Protein AF-A0A7V9S5D7-F1 (afdb_mono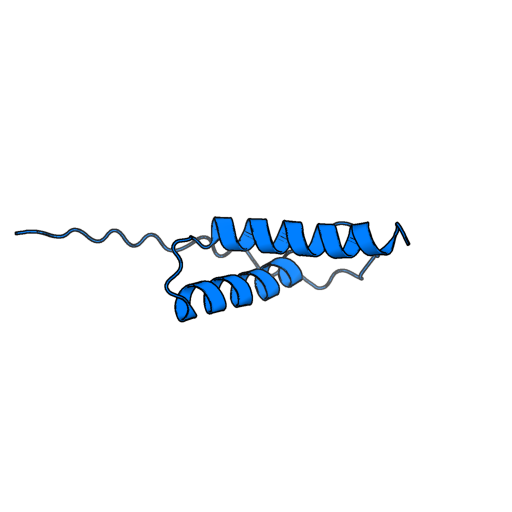mer_lite)

Radius of gyration: 16.23 Å; chains: 1; bounding box: 59×25×29 Å

Structure (mmCIF, N/CA/C/O backbone):
data_AF-A0A7V9S5D7-F1
#
_entry.id   AF-A0A7V9S5D7-F1
#
loop_
_atom_site.group_PDB
_atom_site.id
_atom_site.type_symbol
_atom_site.label_atom_id
_atom_site.label_alt_id
_atom_site.label_comp_id
_atom_site.label_asym_id
_atom_site.label_entity_id
_atom_site.label_seq_id
_atom_site.pdbx_PDB_ins_code
_atom_site.Cartn_x
_atom_site.Cartn_y
_atom_site.Cartn_z
_atom_site.occupancy
_atom_site.B_iso_or_equiv
_atom_site.auth_seq_id
_atom_site.auth_comp_id
_atom_site.auth_asym_id
_atom_site.auth_atom_id
_atom_site.pdbx_PDB_model_num
ATOM 1 N N . MET A 1 1 ? -33.530 8.718 10.798 1.00 48.84 1 MET A N 1
ATOM 2 C CA . MET A 1 1 ? -33.035 7.323 10.731 1.00 48.84 1 MET A CA 1
ATOM 3 C C . MET A 1 1 ? -32.939 6.899 9.272 1.00 48.84 1 MET A C 1
ATOM 5 O O . MET A 1 1 ? -33.976 6.905 8.626 1.00 48.84 1 MET A O 1
ATOM 9 N N . LYS A 1 2 ? -31.734 6.573 8.774 1.00 45.69 2 LYS A N 1
ATOM 10 C CA . LYS A 1 2 ? -31.408 5.542 7.755 1.00 45.69 2 LYS A CA 1
ATOM 11 C C . LYS A 1 2 ? -30.000 5.818 7.205 1.00 45.69 2 LYS A C 1
ATOM 13 O O . LYS A 1 2 ? -29.767 6.821 6.547 1.00 45.69 2 LYS A O 1
ATOM 18 N N . ARG A 1 3 ? -29.059 4.937 7.555 1.00 38.00 3 ARG A N 1
ATOM 19 C CA . ARG A 1 3 ? -27.715 4.838 6.968 1.00 38.00 3 ARG A CA 1
ATOM 20 C C . ARG A 1 3 ? -27.827 4.052 5.659 1.00 38.00 3 ARG A C 1
ATOM 22 O O . ARG A 1 3 ? -28.577 3.080 5.626 1.00 38.00 3 ARG A O 1
ATOM 29 N N . ALA A 1 4 ? -27.050 4.412 4.644 1.00 40.28 4 ALA A N 1
ATOM 30 C CA . ALA A 1 4 ? -26.753 3.530 3.521 1.00 40.28 4 ALA A CA 1
ATOM 31 C C . ALA A 1 4 ? -25.232 3.451 3.369 1.00 40.28 4 ALA A C 1
ATOM 33 O O . ALA A 1 4 ? -24.574 4.438 3.052 1.00 40.28 4 ALA A O 1
ATOM 34 N N . ALA A 1 5 ? -24.693 2.275 3.686 1.00 41.09 5 ALA A N 1
ATOM 35 C CA . ALA A 1 5 ? -23.327 1.882 3.397 1.00 41.09 5 ALA A CA 1
ATOM 36 C C . ALA A 1 5 ? -23.263 1.421 1.936 1.00 41.09 5 ALA A C 1
ATOM 38 O O . ALA A 1 5 ? -24.050 0.568 1.530 1.00 41.09 5 ALA A O 1
ATOM 39 N N . GLY A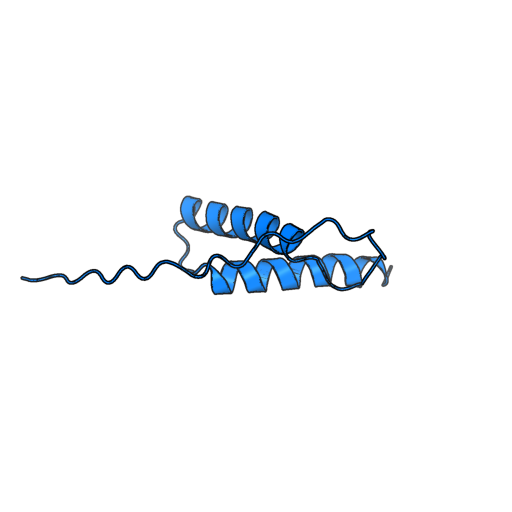 1 6 ? -22.342 1.986 1.161 1.00 31.48 6 GLY A N 1
ATOM 40 C CA . GLY A 1 6 ? -21.996 1.515 -0.175 1.00 31.48 6 GLY A CA 1
ATOM 41 C C . GLY A 1 6 ? -20.567 0.999 -0.157 1.00 31.48 6 GLY A C 1
ATOM 42 O O . GLY A 1 6 ? -19.632 1.773 -0.325 1.00 31.48 6 GLY A O 1
ATOM 43 N N . ALA A 1 7 ? -20.406 -0.296 0.102 1.00 42.44 7 ALA A N 1
ATOM 44 C CA . ALA A 1 7 ? -19.161 -1.009 -0.137 1.00 42.44 7 ALA A CA 1
ATOM 45 C C . ALA A 1 7 ? -18.990 -1.194 -1.651 1.00 42.44 7 ALA A C 1
ATOM 47 O O . ALA A 1 7 ? -19.889 -1.716 -2.307 1.00 42.44 7 ALA A O 1
ATOM 48 N N . SER A 1 8 ? -17.845 -0.791 -2.200 1.00 38.59 8 SER A N 1
ATOM 49 C CA . SER A 1 8 ? -17.464 -1.107 -3.578 1.00 38.59 8 SER A CA 1
ATOM 50 C C . SER A 1 8 ? -16.092 -1.763 -3.572 1.00 38.59 8 SER A C 1
ATOM 52 O O . SER A 1 8 ? -15.065 -1.093 -3.583 1.00 38.59 8 SER A O 1
ATOM 54 N N . ALA A 1 9 ? -16.100 -3.092 -3.526 1.00 44.91 9 ALA A N 1
ATOM 55 C CA . ALA A 1 9 ? -14.936 -3.926 -3.782 1.00 44.91 9 ALA A CA 1
ATOM 56 C C . ALA A 1 9 ? -14.903 -4.357 -5.260 1.00 44.91 9 ALA A C 1
ATOM 58 O O . ALA A 1 9 ? -15.941 -4.382 -5.925 1.00 44.91 9 ALA A O 1
ATOM 59 N N . HIS A 1 10 ? -13.717 -4.816 -5.675 1.00 36.25 10 HIS A N 1
ATOM 60 C CA . HIS A 1 10 ? -13.368 -5.623 -6.859 1.00 36.25 10 HIS A CA 1
ATOM 61 C C . HIS A 1 10 ? -12.693 -4.889 -8.028 1.00 36.25 10 HIS A C 1
ATOM 63 O O . HIS A 1 10 ? -13.308 -4.517 -9.022 1.00 36.25 10 HIS A O 1
ATOM 69 N N . GLY A 1 11 ? -11.361 -4.841 -7.949 1.00 32.59 11 GLY A N 1
ATOM 70 C CA . GLY A 1 11 ? -10.458 -4.619 -9.079 1.00 32.59 11 GLY A CA 1
ATOM 71 C C . GLY A 1 11 ? -9.207 -5.499 -8.988 1.00 32.59 11 GLY A C 1
ATOM 72 O O . GLY A 1 11 ? -8.097 -5.014 -9.175 1.00 32.59 11 GLY A O 1
ATOM 73 N N . GLY A 1 12 ? -9.362 -6.783 -8.645 1.00 41.56 12 GLY A N 1
ATOM 74 C CA . GLY A 1 12 ? -8.253 -7.739 -8.586 1.00 41.56 12 GLY A CA 1
ATOM 75 C C . GLY A 1 12 ? -7.697 -8.026 -9.981 1.00 41.56 12 GLY A C 1
ATOM 76 O O . GLY A 1 12 ? -8.254 -8.837 -10.718 1.00 41.56 12 GLY A O 1
ATOM 77 N N . LYS A 1 13 ? -6.597 -7.364 -10.357 1.00 45.34 13 LYS A N 1
ATOM 78 C CA . LYS A 1 13 ? -5.907 -7.602 -11.630 1.00 45.34 13 LYS A CA 1
ATOM 79 C C . LYS A 1 13 ? -4.720 -8.553 -11.445 1.00 45.34 13 LYS A C 1
ATOM 81 O O . LYS A 1 13 ? -3.680 -8.190 -10.908 1.00 45.34 13 LYS A O 1
ATOM 86 N N . THR A 1 14 ? -4.964 -9.789 -11.880 1.00 41.53 14 THR A N 1
ATOM 87 C CA . THR A 1 14 ? -4.054 -10.794 -12.461 1.00 41.53 14 THR A CA 1
ATOM 88 C C . THR A 1 14 ? -2.591 -10.806 -12.002 1.00 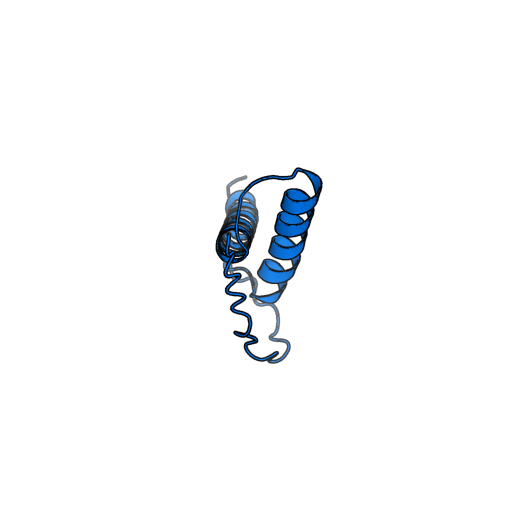41.53 14 THR A C 1
ATOM 90 O O . THR A 1 14 ? -1.776 -9.984 -12.414 1.00 41.53 14 THR A O 1
ATOM 93 N N . ILE A 1 15 ? -2.239 -11.862 -11.268 1.00 63.97 15 ILE A N 1
ATOM 94 C CA . ILE A 1 15 ? -0.865 -12.321 -11.052 1.00 63.97 15 ILE A CA 1
ATOM 95 C C . ILE A 1 15 ? -0.278 -12.744 -12.406 1.00 63.97 15 ILE A C 1
ATOM 97 O O . ILE A 1 15 ? -0.760 -13.693 -13.026 1.00 63.97 15 ILE A O 1
ATOM 101 N N . SER A 1 16 ? 0.781 -12.075 -12.866 1.00 54.28 16 SER A N 1
ATOM 102 C CA . SER A 1 16 ? 1.568 -12.549 -14.004 1.00 54.28 16 SER A CA 1
ATOM 103 C C . SER A 1 16 ? 3.069 -12.474 -13.734 1.00 54.28 16 SER A C 1
ATOM 105 O O . SER A 1 16 ? 3.680 -11.421 -13.867 1.00 54.28 16 SER A O 1
ATOM 107 N N . ARG A 1 17 ? 3.606 -13.661 -13.424 1.00 57.88 17 ARG A N 1
ATOM 108 C CA . ARG A 1 17 ? 4.903 -14.236 -13.821 1.00 57.88 17 ARG A CA 1
ATOM 109 C C . ARG A 1 17 ? 6.170 -13.403 -13.590 1.00 57.88 17 ARG A C 1
ATOM 111 O O . ARG A 1 17 ? 6.415 -12.399 -14.248 1.00 57.88 17 ARG A O 1
ATOM 118 N N . SER A 1 18 ? 7.032 -13.971 -12.740 1.00 62.16 18 SER A N 1
ATOM 119 C CA . SER A 1 18 ? 8.424 -13.601 -12.483 1.00 62.16 18 SER A CA 1
ATOM 120 C C . 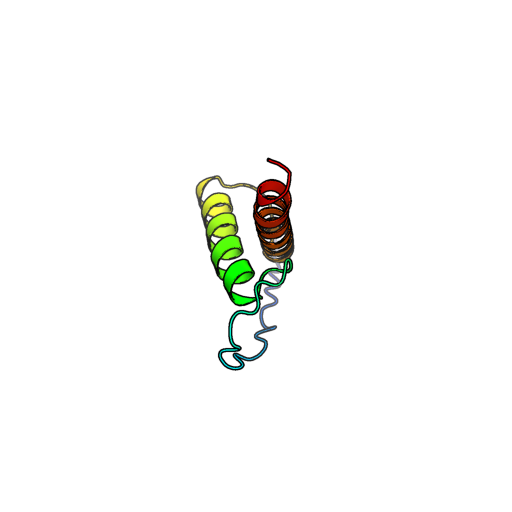SER A 1 18 ? 9.163 -13.150 -13.742 1.00 62.16 18 SER A C 1
ATOM 122 O O . SER A 1 18 ? 9.496 -13.953 -14.616 1.00 62.16 18 SER A O 1
ATOM 124 N N . ALA A 1 19 ? 9.467 -11.856 -13.797 1.00 54.53 19 ALA A N 1
ATOM 125 C CA . ALA A 1 19 ? 10.366 -11.275 -14.774 1.00 54.53 19 ALA A CA 1
ATOM 126 C C . ALA A 1 19 ? 11.694 -10.950 -14.087 1.00 54.53 19 ALA A C 1
ATOM 128 O O . ALA A 1 19 ? 11.755 -10.245 -13.082 1.00 54.53 19 ALA A O 1
ATOM 129 N N . LYS A 1 20 ? 12.759 -11.511 -14.654 1.00 47.88 20 LYS A N 1
ATOM 130 C CA . LYS A 1 20 ? 14.168 -11.275 -14.343 1.00 47.88 20 LYS A CA 1
ATOM 131 C C . LYS A 1 20 ? 14.417 -9.802 -13.996 1.00 47.88 20 LYS A C 1
ATOM 133 O O . LYS A 1 20 ? 14.201 -8.938 -14.845 1.00 47.88 20 LYS A O 1
ATOM 138 N N . VAL A 1 21 ? 14.875 -9.541 -12.768 1.00 51.94 21 VAL A N 1
ATOM 139 C CA . VAL A 1 21 ? 15.128 -8.195 -12.231 1.00 51.94 21 VAL A CA 1
ATOM 140 C C . VAL A 1 21 ? 16.273 -7.543 -13.008 1.00 51.94 21 VAL A C 1
ATOM 142 O O . VAL A 1 21 ? 17.442 -7.595 -12.630 1.00 51.94 21 VAL A O 1
ATOM 145 N N . LYS A 1 22 ? 15.939 -6.920 -14.138 1.00 51.19 22 LYS A N 1
ATOM 146 C CA . LYS A 1 22 ? 16.700 -5.775 -14.627 1.00 51.19 22 LYS A CA 1
ATOM 147 C C . LYS A 1 22 ? 16.545 -4.711 -13.543 1.00 51.19 22 LYS A C 1
ATOM 149 O O . LYS A 1 22 ? 15.423 -4.468 -13.109 1.00 51.19 22 LYS A O 1
ATOM 154 N N . LYS A 1 23 ? 17.645 -4.114 -13.076 1.00 57.69 23 LYS A N 1
ATOM 155 C CA . LYS A 1 23 ? 17.619 -2.974 -12.145 1.00 57.69 23 LYS A CA 1
ATOM 156 C C . LYS A 1 23 ? 16.975 -1.779 -12.855 1.00 57.69 23 LYS A C 1
ATOM 158 O O . LYS A 1 23 ? 17.667 -0.906 -13.362 1.00 57.69 23 LYS A O 1
ATOM 163 N N . THR A 1 24 ? 15.656 -1.785 -12.985 1.00 61.81 24 THR A N 1
ATOM 164 C CA . THR A 1 24 ? 14.891 -0.645 -13.466 1.00 61.81 24 THR A CA 1
ATOM 165 C C . THR A 1 24 ? 14.674 0.289 -12.289 1.00 61.81 24 THR A C 1
ATOM 167 O O . THR A 1 24 ? 14.295 -0.140 -11.200 1.00 61.81 24 THR A O 1
ATOM 170 N N . THR A 1 25 ? 14.904 1.581 -12.501 1.00 76.44 25 THR A N 1
ATOM 171 C CA . THR A 1 25 ? 14.650 2.627 -11.500 1.00 76.44 25 THR A CA 1
ATOM 172 C C . THR A 1 25 ? 13.197 2.598 -11.009 1.00 76.44 25 THR A C 1
ATOM 174 O O . THR A 1 25 ? 12.920 2.932 -9.862 1.00 76.44 25 THR A O 1
ATOM 177 N N . SER A 1 26 ? 12.270 2.111 -11.840 1.00 87.44 26 SER A N 1
ATOM 178 C CA . SER A 1 26 ? 10.858 1.938 -11.500 1.00 87.44 26 SER A CA 1
ATOM 179 C C . SER A 1 26 ? 10.606 0.691 -10.631 1.00 87.44 26 SER A C 1
ATOM 181 O O . SER A 1 26 ? 11.059 -0.396 -11.011 1.00 87.44 26 SER A O 1
ATOM 183 N N . PRO A 1 27 ? 9.892 0.821 -9.493 1.00 93.12 27 PRO A N 1
ATOM 184 C CA . PRO A 1 27 ? 9.474 -0.307 -8.660 1.00 93.12 27 PRO A CA 1
ATOM 185 C C . PRO A 1 27 ? 8.480 -1.217 -9.375 1.00 93.12 27 PRO A C 1
ATOM 187 O O . PRO A 1 27 ? 7.723 -0.775 -10.238 1.00 93.12 27 PRO A O 1
ATOM 190 N N . THR A 1 28 ? 8.511 -2.497 -9.016 1.00 94.62 28 THR A N 1
ATOM 191 C CA . THR A 1 28 ? 7.542 -3.490 -9.482 1.00 94.62 28 THR A CA 1
ATOM 192 C C . THR A 1 28 ? 6.235 -3.369 -8.701 1.00 94.62 28 THR A C 1
ATOM 194 O O . THR A 1 28 ? 6.229 -2.945 -7.546 1.00 94.62 28 THR A O 1
ATOM 197 N N . ASP A 1 29 ? 5.122 -3.792 -9.300 1.00 95.00 29 ASP A N 1
ATOM 198 C CA . ASP A 1 29 ? 3.806 -3.753 -8.646 1.00 95.00 29 ASP A CA 1
ATOM 199 C C . ASP A 1 29 ? 3.763 -4.566 -7.345 1.00 95.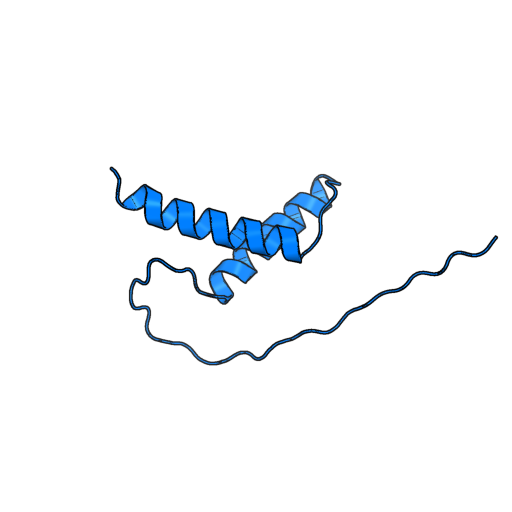00 29 ASP A C 1
ATOM 201 O O . ASP A 1 29 ? 3.036 -4.220 -6.418 1.00 95.00 29 ASP A O 1
ATOM 205 N N . GLU A 1 30 ? 4.537 -5.648 -7.252 1.00 96.56 30 GLU A N 1
ATOM 206 C CA . GLU A 1 30 ? 4.604 -6.468 -6.042 1.00 96.56 30 GLU A CA 1
ATOM 207 C C . GLU A 1 30 ? 5.316 -5.751 -4.891 1.00 96.56 30 GLU A C 1
ATOM 209 O O . GLU A 1 30 ? 4.813 -5.765 -3.770 1.00 96.56 30 GLU A O 1
ATOM 214 N N . GLU A 1 31 ? 6.409 -5.040 -5.171 1.00 95.94 31 GLU A N 1
ATOM 215 C CA . GLU A 1 31 ? 7.084 -4.199 -4.175 1.00 95.94 31 GLU A CA 1
ATOM 216 C C . GLU A 1 31 ? 6.169 -3.070 -3.688 1.00 95.94 31 GLU A C 1
ATOM 218 O O . GLU A 1 31 ? 6.084 -2.819 -2.485 1.00 95.94 31 GLU A O 1
ATOM 223 N N . ILE A 1 32 ? 5.436 -2.430 -4.610 1.00 96.88 32 ILE A N 1
ATOM 224 C CA . ILE A 1 32 ? 4.473 -1.378 -4.260 1.00 96.88 32 ILE A CA 1
ATOM 225 C C . ILE A 1 32 ? 3.350 -1.954 -3.390 1.00 96.88 32 ILE A C 1
ATOM 227 O O . ILE A 1 32 ? 3.021 -1.351 -2.372 1.00 96.88 32 ILE A O 1
ATOM 231 N N . ARG A 1 33 ? 2.799 -3.131 -3.730 1.00 97.81 33 ARG A N 1
ATOM 232 C CA . ARG A 1 33 ? 1.758 -3.805 -2.929 1.00 97.81 33 ARG A CA 1
ATOM 233 C C . ARG A 1 33 ? 2.205 -4.085 -1.503 1.00 97.81 33 ARG A C 1
ATOM 235 O O . ARG A 1 33 ? 1.463 -3.783 -0.573 1.00 97.81 33 ARG A O 1
ATOM 242 N N . ILE A 1 34 ? 3.395 -4.661 -1.337 1.00 98.00 34 ILE A N 1
ATOM 243 C CA . ILE A 1 34 ? 3.929 -4.997 -0.013 1.00 98.00 34 ILE A CA 1
ATOM 244 C C . ILE A 1 34 ? 4.096 -3.721 0.818 1.00 98.00 34 ILE A C 1
ATOM 246 O O . ILE A 1 34 ? 3.649 -3.674 1.959 1.00 98.00 34 ILE A O 1
ATOM 250 N N . HIS A 1 35 ? 4.672 -2.660 0.247 1.00 97.62 35 HIS A N 1
ATOM 251 C CA . HIS A 1 35 ? 4.820 -1.387 0.958 1.00 97.62 35 HIS A CA 1
ATOM 252 C C . HIS A 1 35 ? 3.472 -0.727 1.283 1.00 97.62 35 HIS A C 1
ATOM 254 O O . HIS A 1 35 ? 3.282 -0.258 2.403 1.00 97.62 35 HIS A O 1
ATOM 260 N N . ALA A 1 36 ? 2.525 -0.716 0.343 1.00 98.12 36 ALA A N 1
ATOM 261 C CA . ALA A 1 36 ? 1.200 -0.136 0.549 1.00 98.12 36 ALA A CA 1
ATOM 262 C C . ALA A 1 36 ? 0.425 -0.858 1.662 1.00 98.12 36 ALA A C 1
ATOM 264 O O . ALA A 1 36 ? -0.262 -0.204 2.440 1.00 98.12 36 ALA A O 1
ATOM 265 N N . TYR A 1 37 ? 0.586 -2.181 1.790 1.00 97.50 37 TYR A N 1
ATOM 266 C CA . TYR A 1 37 ? 0.020 -2.949 2.901 1.00 97.50 37 TYR A CA 1
ATOM 267 C C . TYR A 1 37 ? 0.509 -2.430 4.262 1.00 97.50 37 TYR A C 1
ATOM 269 O O . TYR A 1 37 ? -0.308 -2.180 5.144 1.00 97.50 37 TYR A O 1
ATOM 277 N N . PHE A 1 38 ? 1.815 -2.188 4.423 1.00 97.38 38 PHE A N 1
ATOM 278 C CA . PHE A 1 38 ? 2.354 -1.657 5.681 1.00 97.38 38 PHE A CA 1
ATOM 279 C C . PHE A 1 38 ? 1.876 -0.232 5.977 1.00 97.38 38 PHE A C 1
ATOM 281 O O . PHE A 1 38 ? 1.595 0.084 7.131 1.00 97.38 38 PHE A O 1
ATOM 288 N N . ILE A 1 39 ? 1.744 0.614 4.952 1.00 96.56 39 ILE A N 1
ATOM 289 C CA . ILE A 1 39 ? 1.191 1.968 5.104 1.00 96.56 39 ILE A CA 1
ATOM 290 C C . ILE A 1 39 ? -0.271 1.894 5.559 1.00 96.56 39 ILE A C 1
ATOM 292 O O . ILE A 1 39 ? -0.649 2.550 6.529 1.00 96.56 39 ILE A O 1
ATOM 296 N N . ALA A 1 40 ? -1.081 1.051 4.913 1.00 96.56 40 ALA A N 1
ATOM 297 C CA . ALA A 1 40 ? -2.469 0.833 5.298 1.00 96.56 40 ALA A CA 1
ATOM 298 C C . ALA A 1 40 ? -2.571 0.297 6.734 1.00 96.56 40 ALA A C 1
ATOM 300 O O . ALA A 1 40 ? -3.385 0.779 7.518 1.00 96.56 40 ALA A O 1
ATOM 301 N N . GLU A 1 41 ? -1.715 -0.652 7.114 1.00 97.56 41 GLU A N 1
ATOM 302 C CA . GLU A 1 41 ? -1.668 -1.189 8.472 1.00 97.56 41 GLU A CA 1
ATOM 303 C C . GLU A 1 41 ? -1.323 -0.099 9.496 1.00 97.56 41 GLU A C 1
ATOM 305 O O . GLU A 1 41 ? -2.051 0.070 10.473 1.00 97.56 41 GLU A O 1
ATOM 310 N N . GLN A 1 42 ? -0.304 0.728 9.244 1.00 96.75 42 GLN A N 1
ATOM 311 C CA . GLN A 1 42 ? 0.007 1.884 10.093 1.00 96.75 42 GLN A CA 1
ATOM 312 C C . GLN A 1 42 ? -1.171 2.859 10.197 1.00 96.75 42 GLN A C 1
ATOM 314 O O . GLN A 1 42 ? -1.501 3.317 11.292 1.00 96.75 42 GLN A O 1
ATOM 319 N N . ARG A 1 43 ? -1.854 3.131 9.081 1.00 95.75 43 ARG A N 1
ATOM 320 C CA . ARG A 1 43 ? -3.048 3.979 9.039 1.00 95.75 43 ARG A CA 1
ATOM 321 C C . ARG A 1 43 ? -4.159 3.433 9.936 1.00 95.75 43 ARG A C 1
ATOM 323 O O . ARG A 1 43 ? -4.750 4.205 10.694 1.00 95.75 43 ARG A O 1
ATOM 330 N N . TYR A 1 44 ? -4.413 2.124 9.892 1.00 94.44 44 TYR A N 1
ATOM 331 C CA . TYR A 1 44 ? -5.392 1.467 10.760 1.00 94.44 44 TYR A CA 1
ATOM 332 C C . TYR A 1 44 ? -5.004 1.550 12.237 1.00 94.44 44 TYR A C 1
ATOM 334 O O . TYR A 1 44 ? -5.855 1.889 13.059 1.00 94.44 44 TYR A O 1
ATOM 342 N N . GLN A 1 45 ? -3.736 1.304 12.576 1.00 96.75 45 GLN A N 1
ATOM 343 C CA . GLN A 1 45 ? -3.272 1.345 13.968 1.00 96.75 45 GLN A CA 1
ATOM 344 C C . GLN A 1 45 ? -3.304 2.761 14.558 1.00 96.75 45 GLN A C 1
ATOM 346 O O . GLN A 1 45 ? -3.636 2.945 15.727 1.00 96.75 45 GLN A O 1
ATOM 351 N N . CYS A 1 46 ? -2.993 3.776 13.752 1.00 94.75 46 CYS A N 1
ATOM 352 C CA . CYS A 1 46 ? -2.964 5.172 14.186 1.00 94.75 46 CYS A CA 1
ATOM 353 C C . CYS A 1 46 ? -4.301 5.908 13.999 1.00 94.75 46 CYS A C 1
ATOM 355 O O . CYS A 1 46 ? -4.377 7.099 14.296 1.00 94.75 46 CYS A O 1
ATOM 357 N N . GLY A 1 47 ? -5.343 5.253 13.471 1.00 93.69 47 GLY A N 1
ATOM 358 C CA . GLY A 1 47 ? -6.637 5.885 13.182 1.00 93.69 47 GLY A CA 1
ATOM 359 C C . GLY A 1 47 ? -6.546 7.052 12.191 1.00 93.69 47 GLY A C 1
ATOM 360 O O . GLY A 1 47 ? -7.353 7.979 12.245 1.00 93.69 47 GLY A O 1
ATOM 361 N N . THR A 1 48 ? -5.538 7.043 11.316 1.00 92.56 48 THR A N 1
ATOM 362 C CA . THR A 1 48 ? -5.297 8.135 10.366 1.00 92.56 48 THR A CA 1
ATOM 363 C C . THR A 1 48 ? -6.287 8.028 9.196 1.00 92.56 48 THR A C 1
ATOM 365 O O . THR A 1 48 ? -6.567 6.922 8.727 1.00 92.56 48 THR A O 1
ATOM 368 N N . PRO A 1 49 ? -6.867 9.137 8.708 1.00 92.38 49 PRO A N 1
ATOM 369 C CA . PRO A 1 49 ? -7.697 9.101 7.509 1.00 92.38 49 PRO A CA 1
ATOM 370 C C . PRO A 1 49 ? -6.844 8.833 6.261 1.00 92.38 49 PRO A C 1
ATOM 372 O O . PRO A 1 49 ? -5.727 9.328 6.143 1.00 92.38 49 PRO A O 1
ATOM 375 N N . GLY A 1 50 ? -7.386 8.067 5.317 1.00 93.06 50 GLY A N 1
ATOM 376 C CA . GLY A 1 50 ? -6.733 7.741 4.049 1.00 93.06 50 GLY A CA 1
ATOM 377 C C . GLY A 1 50 ? -7.405 6.558 3.357 1.00 93.06 50 GLY A C 1
ATOM 378 O O . GLY A 1 50 ? -8.276 5.905 3.939 1.00 93.06 50 GLY A O 1
ATOM 379 N N . ASP A 1 51 ? -7.002 6.301 2.119 1.00 94.94 51 ASP A N 1
ATOM 380 C CA . ASP A 1 51 ? -7.540 5.246 1.265 1.00 94.94 51 ASP A CA 1
ATOM 381 C C . ASP A 1 51 ? -6.425 4.458 0.564 1.00 94.94 51 ASP A C 1
ATOM 383 O O . ASP A 1 51 ? -5.282 4.904 0.457 1.00 94.94 51 ASP A O 1
ATOM 387 N N . GLU A 1 52 ? -6.779 3.279 0.057 1.00 93.25 52 GLU A N 1
ATOM 388 C CA . GLU A 1 52 ? -5.837 2.341 -0.560 1.00 93.25 52 GLU A CA 1
ATOM 389 C C . GLU A 1 52 ? -5.105 2.927 -1.782 1.00 93.25 52 GLU A C 1
ATOM 391 O O . GLU A 1 52 ? -3.958 2.560 -2.043 1.00 93.25 52 GLU A O 1
ATOM 396 N N . ALA A 1 53 ? -5.725 3.845 -2.536 1.00 96.44 53 ALA A N 1
ATOM 397 C CA . ALA A 1 53 ? -5.087 4.459 -3.698 1.00 96.44 53 ALA A CA 1
ATOM 398 C C . ALA A 1 53 ? -4.022 5.481 -3.274 1.00 96.44 53 ALA A C 1
ATOM 400 O O . ALA A 1 53 ? -2.962 5.568 -3.905 1.00 96.44 53 ALA A O 1
ATOM 401 N N . SER A 1 54 ? -4.272 6.212 -2.185 1.00 95.44 54 SER A N 1
ATOM 402 C CA . SER A 1 54 ? -3.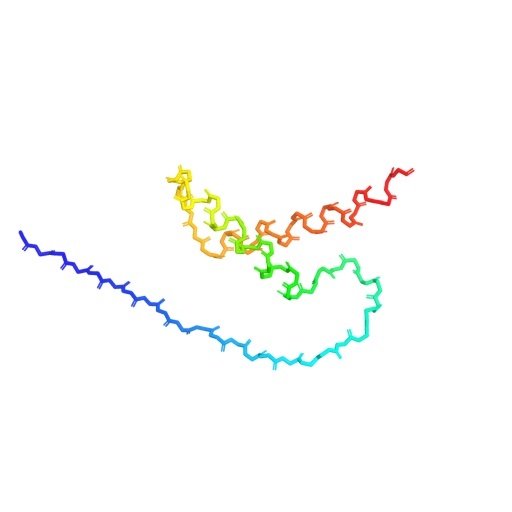272 7.071 -1.546 1.00 95.44 54 SER A CA 1
ATOM 403 C C . SER A 1 54 ? -2.097 6.250 -1.004 1.00 95.44 54 SER A C 1
ATOM 405 O O . SER A 1 54 ? -0.942 6.571 -1.297 1.00 95.44 54 SER A O 1
ATOM 407 N N . ASP A 1 55 ? -2.379 5.152 -0.292 1.00 97.06 55 ASP A N 1
ATOM 408 C CA . ASP A 1 55 ? -1.359 4.254 0.271 1.00 97.06 55 ASP A CA 1
ATOM 409 C C . ASP A 1 55 ? -0.468 3.665 -0.847 1.00 97.06 55 ASP A C 1
ATOM 411 O O . ASP A 1 55 ? 0.762 3.632 -0.745 1.00 97.06 55 ASP A O 1
ATOM 415 N N . TRP A 1 56 ? -1.076 3.288 -1.979 1.00 96.19 56 TRP A N 1
ATOM 416 C CA . TRP A 1 56 ? -0.368 2.830 -3.176 1.00 96.19 56 TRP A CA 1
ATOM 417 C C . TRP A 1 56 ? 0.564 3.893 -3.768 1.00 96.19 56 TRP A C 1
ATOM 419 O O . TRP A 1 56 ? 1.724 3.613 -4.095 1.00 96.19 56 TRP A O 1
ATOM 429 N N . LEU A 1 57 ? 0.067 5.122 -3.944 1.00 97.44 57 LEU A N 1
ATOM 430 C CA . LEU A 1 57 ? 0.853 6.209 -4.524 1.00 97.44 57 LEU A CA 1
ATOM 431 C C . LEU A 1 57 ? 2.035 6.573 -3.619 1.00 97.44 57 LEU A C 1
ATOM 433 O O . LEU A 1 57 ? 3.147 6.784 -4.110 1.00 97.44 57 LEU A O 1
ATOM 437 N N . GLN A 1 58 ? 1.811 6.591 -2.305 1.00 96.81 58 GLN A N 1
ATOM 438 C CA . GLN A 1 58 ? 2.851 6.837 -1.315 1.00 96.81 58 GLN A CA 1
ATOM 439 C C . GLN A 1 58 ? 3.927 5.746 -1.349 1.00 96.81 58 GLN A C 1
ATOM 441 O O . GLN A 1 58 ? 5.111 6.072 -1.437 1.00 96.81 58 GLN A O 1
ATOM 446 N N . ALA A 1 59 ? 3.535 4.468 -1.379 1.00 97.94 59 ALA A N 1
ATOM 447 C CA . ALA A 1 59 ? 4.461 3.342 -1.506 1.00 97.94 59 ALA A CA 1
ATOM 448 C C . ALA A 1 59 ? 5.331 3.447 -2.769 1.00 97.94 59 ALA A C 1
ATOM 450 O O . ALA A 1 59 ? 6.556 3.320 -2.707 1.00 97.94 59 ALA A O 1
ATOM 451 N N . LYS A 1 60 ? 4.713 3.744 -3.919 1.00 96.69 60 LYS A N 1
ATOM 452 C CA . LYS A 1 60 ? 5.431 3.938 -5.184 1.00 96.69 60 LYS A CA 1
ATOM 453 C C . LYS A 1 60 ? 6.439 5.086 -5.093 1.00 96.69 60 LYS A C 1
ATOM 455 O O . LYS A 1 60 ? 7.581 4.920 -5.520 1.00 96.69 60 LYS A O 1
ATOM 460 N N . ASN A 1 61 ? 6.031 6.233 -4.551 1.00 95.50 61 ASN A N 1
ATOM 461 C CA . ASN A 1 61 ? 6.896 7.407 -4.427 1.00 95.50 61 ASN A CA 1
ATOM 462 C C . ASN A 1 61 ? 8.070 7.152 -3.479 1.00 95.50 61 ASN A C 1
ATOM 464 O O . ASN A 1 61 ? 9.196 7.511 -3.813 1.00 95.50 61 ASN A O 1
ATOM 468 N N . GLN A 1 62 ? 7.827 6.486 -2.349 1.00 94.75 62 GLN A N 1
ATOM 469 C CA . GLN A 1 62 ? 8.862 6.117 -1.387 1.00 94.75 62 GLN A CA 1
ATOM 470 C C . GLN A 1 62 ? 9.915 5.201 -2.026 1.00 94.75 62 GLN A C 1
ATOM 472 O O . GLN A 1 62 ? 11.108 5.485 -1.958 1.00 94.75 62 GLN A O 1
ATOM 477 N N . LEU A 1 63 ? 9.485 4.153 -2.735 1.00 94.38 63 LEU A N 1
ATOM 478 C CA . LEU A 1 63 ? 10.390 3.229 -3.426 1.00 94.38 63 LEU A CA 1
ATOM 479 C C . LEU A 1 63 ? 11.195 3.914 -4.540 1.00 94.38 63 LEU A C 1
ATOM 481 O O . LEU A 1 63 ? 12.376 3.621 -4.724 1.00 94.38 63 LEU A O 1
ATOM 485 N N . ILE A 1 64 ? 10.575 4.834 -5.287 1.00 92.88 64 ILE A N 1
ATOM 486 C CA . ILE A 1 64 ? 11.285 5.652 -6.279 1.00 92.88 64 ILE A CA 1
ATOM 487 C C . ILE A 1 64 ? 12.316 6.538 -5.577 1.00 92.88 64 ILE A C 1
ATOM 489 O O . ILE A 1 64 ? 13.466 6.570 -6.005 1.00 92.88 64 ILE A O 1
ATOM 493 N N . ALA A 1 65 ? 11.941 7.217 -4.493 1.00 91.19 65 ALA A N 1
ATOM 494 C CA . ALA A 1 65 ? 12.839 8.086 -3.743 1.00 91.19 65 ALA A CA 1
ATOM 495 C C . ALA A 1 65 ? 14.040 7.312 -3.184 1.00 91.19 65 ALA A C 1
ATOM 497 O O . ALA A 1 65 ? 15.168 7.746 -3.372 1.00 91.19 65 ALA A O 1
ATOM 498 N N . GLU A 1 66 ? 13.840 6.135 -2.592 1.00 89.19 66 GLU A N 1
ATOM 499 C CA . GLU A 1 66 ? 14.930 5.272 -2.113 1.00 89.19 66 GLU A CA 1
ATOM 500 C C . GLU A 1 66 ? 15.867 4.839 -3.243 1.00 89.19 66 GLU A C 1
ATOM 502 O O . GLU A 1 66 ? 17.088 4.787 -3.073 1.00 89.19 66 GLU A O 1
ATOM 507 N N . ARG A 1 67 ? 15.306 4.555 -4.422 1.00 88.81 67 ARG A N 1
ATOM 508 C CA . ARG A 1 67 ? 16.072 4.162 -5.607 1.00 88.81 67 ARG A CA 1
ATOM 509 C C . ARG A 1 67 ? 16.759 5.318 -6.301 1.00 88.81 67 ARG A C 1
ATOM 511 O O . ARG A 1 67 ? 17.740 5.048 -6.971 1.00 88.81 67 ARG A O 1
ATOM 518 N N . LEU A 1 68 ? 16.271 6.549 -6.177 1.00 84.00 68 LEU A N 1
ATOM 519 C CA . LEU A 1 68 ? 16.908 7.748 -6.727 1.00 84.00 68 LEU A CA 1
ATOM 520 C C . LEU A 1 68 ? 17.941 8.331 -5.754 1.00 84.00 68 LEU A C 1
ATOM 522 O O . LEU A 1 68 ? 19.029 8.712 -6.171 1.00 84.00 68 LEU A O 1
ATOM 526 N N . CYS A 1 69 ? 17.644 8.329 -4.453 1.00 74.12 69 CYS A N 1
ATOM 527 C CA . CYS A 1 69 ? 18.526 8.818 -3.392 1.00 74.12 69 CYS A CA 1
ATOM 528 C C . CYS A 1 69 ? 19.804 7.969 -3.275 1.00 74.12 69 CYS A C 1
ATOM 530 O O . CYS A 1 69 ? 20.875 8.495 -2.993 1.00 74.12 69 CYS A O 1
ATOM 532 N N . LYS A 1 70 ? 19.733 6.675 -3.620 1.00 59.97 70 LYS A N 1
ATOM 533 C CA . LYS A 1 70 ? 20.906 5.787 -3.716 1.00 59.97 70 LYS A CA 1
ATOM 534 C C . LYS A 1 70 ? 21.919 6.139 -4.817 1.00 59.97 70 LYS A C 1
ATOM 536 O O . LYS A 1 70 ? 22.941 5.469 -4.887 1.00 59.97 70 LYS A O 1
ATOM 541 N N . TRP A 1 71 ? 21.637 7.116 -5.681 1.00 56.59 71 TRP A N 1
ATOM 542 C CA . TRP A 1 71 ? 22.516 7.508 -6.795 1.00 56.59 71 TRP A CA 1
ATOM 543 C C . TRP A 1 71 ? 23.057 8.938 -6.684 1.00 56.59 71 TRP A C 1
ATOM 545 O O . TRP A 1 71 ? 23.747 9.385 -7.596 1.00 56.59 71 TRP A O 1
ATOM 555 N N . ILE A 1 72 ? 22.731 9.666 -5.610 1.00 59.09 72 ILE A N 1
ATOM 556 C CA . ILE A 1 72 ? 23.161 11.064 -5.403 1.00 59.09 72 ILE A CA 1
ATOM 557 C C . ILE A 1 72 ? 24.239 11.184 -4.298 1.00 59.09 72 ILE A C 1
ATOM 559 O O . ILE A 1 72 ? 24.772 12.267 -4.071 1.00 59.09 72 ILE A O 1
ATOM 563 N N . LEU A 1 73 ? 24.632 10.075 -3.665 1.00 48.72 73 LEU A N 1
ATOM 564 C CA . LEU A 1 73 ? 25.766 9.968 -2.733 1.00 48.72 73 LEU A CA 1
ATOM 565 C C . LEU A 1 73 ? 26.812 9.003 -3.294 1.00 48.72 73 LEU A C 1
ATOM 567 O O . LEU A 1 73 ? 28.011 9.253 -3.052 1.00 48.72 73 LEU A O 1
#

pLDDT: mean 76.53, std 23.21, range [31.48, 98.12]

Foldseek 3Di:
DDDDDDDDDDDDDDDDDDDDDPPDLFDDPVQLVVQLVVVVVVCVVVVNDDDSVVSSVVSRVVSSCVSVVVPPD

Secondary structure (DSSP, 8-state):
------------------------SSPPHHHHHHHHHHHHHHHHHTT----HHHHHHHHHHHHHHHHHHTT--

Sequence (73 aa):
MKRAAGASAHGGKTISRSAKVKKTTSPTDEEIRIHAYFIAEQRYQCGTPGDEASDWLQAKNQLIAERLCKWIL